Protein AF-A0A0L1KJ88-F1 (afdb_monomer_lite)

pLDDT: mean 81.67, std 16.45, range [23.56, 95.94]

Radius of gyration: 25.61 Å; chains: 1; bounding box: 70×38×69 Å

Sequence (157 aa):
MVQLTTILLGKKPVIRSKSKGKVSKQLKSLLNKPTFHPLARKWEELSEYPPRRLTYCGVHTGPNGEVKYDPHRESQTYFVPDQDYYKIPVPAVMKDAYWNRELLARKTQINPWDLDMQKRAWDKDLRDETDFQYLAFRKKFQFSVRELLDQATKERR

Secondary structure (DSSP, 8-state):
-------TT-SS--------SHHHHHHHHHHTSPP---SSPPPPP-SSS-GGGGGGTT-PBPTTSPBPP-HHHHHTEEEEEETTTEEEEEEGGGGGGGHHHHHHHHS-SS-TTSHHHHHHHHSHHHHHHEE-GGG--EEPP---HHHHHHHHHHHT-

Foldseek 3Di:
DDPQPCPPDDPDRPRDDPDPDPVNVVVVVVVPPDDPPPLADADDDPPVCHLQVQLLPPFDADPVRHTDDDPVQVVQWDWQADPVPRTGTHHNVCCVVRVVSVLSVQARRHDCPPPVVVCLVPDPVSVVQFDCPSNNGHGDDDDDPVVVVVVCVVVVD

Structure (mmCIF, N/CA/C/O backbone):
data_AF-A0A0L1KJ88-F1
#
_entry.id   AF-A0A0L1KJ88-F1
#
loop_
_atom_site.group_PDB
_atom_site.id
_atom_site.type_symbol
_atom_site.label_atom_id
_atom_site.label_alt_id
_atom_site.label_comp_id
_atom_site.label_asym_id
_atom_site.label_entity_id
_atom_site.label_seq_id
_atom_site.pdbx_PDB_ins_code
_atom_site.Cartn_x
_atom_site.Cartn_y
_atom_site.Cartn_z
_atom_site.occupancy
_atom_site.B_iso_or_equiv
_atom_site.auth_seq_id
_atom_site.auth_comp_id
_atom_site.auth_asym_id
_atom_site.auth_atom_id
_atom_site.pdbx_PDB_model_num
ATOM 1 N N . MET A 1 1 ? -34.738 25.646 -9.118 1.00 25.89 1 MET A N 1
ATOM 2 C CA . MET A 1 1 ? -33.683 24.758 -8.571 1.00 25.89 1 MET A CA 1
ATOM 3 C C . MET A 1 1 ? -33.981 23.306 -8.930 1.00 25.89 1 MET A C 1
ATOM 5 O O . MET A 1 1 ? -34.885 22.705 -8.355 1.00 25.89 1 MET A O 1
ATOM 9 N N . VAL A 1 2 ? -33.273 22.763 -9.923 1.00 23.56 2 VAL A N 1
ATOM 10 C CA . VAL A 1 2 ? -33.353 21.353 -10.331 1.00 23.56 2 VAL A CA 1
ATOM 11 C C . VAL A 1 2 ? -32.199 20.627 -9.644 1.00 23.56 2 VAL A C 1
ATOM 13 O O . VAL A 1 2 ? -31.046 20.857 -9.984 1.00 23.56 2 VAL A O 1
ATOM 16 N N . GLN A 1 3 ? -32.488 19.788 -8.646 1.00 31.14 3 GLN A N 1
ATOM 17 C CA . GLN A 1 3 ? -31.496 18.847 -8.121 1.00 31.14 3 GLN A CA 1
ATOM 18 C C . GLN A 1 3 ? -31.306 17.742 -9.166 1.00 31.14 3 GLN A C 1
ATOM 20 O O . GLN A 1 3 ? -32.046 16.756 -9.186 1.00 31.14 3 GLN A O 1
ATOM 25 N N . LEU A 1 4 ? -30.341 17.945 -10.064 1.00 34.69 4 LEU A N 1
ATOM 26 C CA . LEU A 1 4 ? -29.792 16.904 -10.928 1.00 34.69 4 LEU A CA 1
ATOM 27 C C . LEU A 1 4 ? -29.092 15.885 -10.025 1.00 34.69 4 LEU A C 1
ATOM 29 O O . LEU A 1 4 ? -27.934 16.036 -9.656 1.00 34.69 4 LEU A O 1
ATOM 33 N N . THR A 1 5 ? -29.839 14.869 -9.606 1.00 41.94 5 THR A N 1
ATOM 34 C CA . THR A 1 5 ? -29.254 13.659 -9.033 1.00 41.94 5 THR A CA 1
ATOM 35 C C . THR A 1 5 ? -28.816 12.814 -10.215 1.00 41.94 5 THR A C 1
ATOM 37 O O . THR A 1 5 ? -29.637 12.216 -10.907 1.00 41.94 5 THR A O 1
ATOM 40 N N . THR A 1 6 ? -27.522 12.871 -10.511 1.00 40.25 6 THR A N 1
ATOM 41 C CA . THR A 1 6 ? -26.875 12.162 -11.612 1.00 40.25 6 THR A CA 1
ATOM 42 C C . THR A 1 6 ? -26.986 10.655 -11.371 1.00 40.25 6 THR A C 1
ATOM 44 O O . THR A 1 6 ? -26.138 10.049 -10.726 1.00 40.25 6 THR A O 1
ATOM 47 N N . ILE A 1 7 ? -28.063 10.030 -11.855 1.00 46.50 7 ILE A N 1
ATOM 48 C CA . ILE A 1 7 ? -28.127 8.572 -11.994 1.00 46.50 7 ILE A CA 1
ATOM 49 C C . ILE A 1 7 ? -27.287 8.237 -13.229 1.00 46.50 7 ILE A C 1
ATOM 51 O O . ILE A 1 7 ? -27.704 8.430 -14.368 1.00 46.50 7 ILE A O 1
ATOM 55 N N . LEU A 1 8 ? -26.062 7.802 -12.962 1.00 42.16 8 LEU A N 1
ATOM 56 C CA . LEU A 1 8 ? -24.908 7.721 -13.859 1.00 42.16 8 LEU A CA 1
ATOM 57 C C . LEU A 1 8 ? -24.976 6.616 -14.940 1.00 42.16 8 LEU A C 1
ATOM 59 O O . LEU A 1 8 ? -23.936 6.129 -15.364 1.00 42.16 8 LEU A O 1
ATOM 63 N N . LEU A 1 9 ? -26.160 6.174 -15.388 1.00 46.53 9 LEU A N 1
ATOM 64 C CA . LEU A 1 9 ? -26.268 4.968 -16.237 1.00 46.53 9 LEU A CA 1
ATOM 65 C C . LEU A 1 9 ? -27.260 5.030 -17.417 1.00 46.53 9 LEU A C 1
ATOM 67 O O . LEU A 1 9 ? -27.526 4.005 -18.038 1.00 46.53 9 LEU A O 1
ATOM 71 N N . GLY A 1 10 ? -27.786 6.199 -17.798 1.00 40.34 10 GLY A N 1
ATOM 72 C CA . GLY A 1 10 ? -28.701 6.311 -18.945 1.00 40.34 10 GLY A CA 1
ATOM 73 C C . GLY A 1 10 ? -28.240 7.313 -20.002 1.00 40.34 10 GLY A C 1
ATOM 74 O O . GLY A 1 10 ? -28.018 8.474 -19.682 1.00 40.34 10 GLY A O 1
ATOM 75 N N . LYS A 1 11 ? -28.220 6.916 -21.286 1.00 44.69 11 LYS A N 1
ATOM 76 C CA . LYS A 1 11 ? -28.031 7.815 -22.453 1.00 44.69 11 LYS A CA 1
ATOM 77 C C . LYS A 1 11 ? -29.143 8.879 -22.617 1.00 44.69 11 LYS A C 1
ATOM 79 O O . LYS A 1 11 ? -29.147 9.617 -23.596 1.00 44.69 11 LYS A O 1
ATOM 84 N N . LYS A 1 12 ? -30.100 8.961 -21.685 1.00 40.88 12 LYS A N 1
ATOM 85 C CA . LYS A 1 12 ? -31.133 10.003 -21.604 1.00 40.88 12 LYS A CA 1
ATOM 86 C C . LYS A 1 12 ? -31.288 10.447 -20.144 1.00 40.88 12 LYS A C 1
ATOM 88 O O . LYS A 1 12 ? -31.347 9.577 -19.272 1.00 40.88 12 LYS A O 1
ATOM 93 N N . PRO A 1 13 ? -31.391 11.757 -19.859 1.00 55.59 13 PRO A N 1
ATOM 94 C CA . PRO A 1 13 ? -31.620 12.238 -18.504 1.00 55.59 13 PRO A CA 1
ATOM 95 C C . PRO A 1 13 ? -32.989 11.752 -18.015 1.00 55.59 13 PRO A C 1
ATOM 97 O O . PRO A 1 13 ? -34.028 12.107 -18.570 1.00 55.59 13 PRO A O 1
ATOM 100 N N . VAL A 1 14 ? -33.001 10.919 -16.974 1.00 60.09 14 VAL A N 1
ATOM 101 C CA . VAL A 1 14 ? -34.243 10.483 -16.327 1.00 60.09 14 VAL A CA 1
ATOM 102 C C . VAL A 1 14 ? -34.755 11.642 -15.473 1.00 60.09 14 VAL A C 1
ATOM 104 O O . VAL A 1 14 ? -34.266 11.896 -14.373 1.00 60.09 14 VAL A O 1
ATOM 107 N N . ILE A 1 15 ? -35.733 12.384 -15.996 1.00 56.75 15 ILE A N 1
ATOM 108 C CA . ILE A 1 15 ? -36.363 13.500 -15.285 1.00 56.75 15 ILE A CA 1
ATOM 109 C C . ILE A 1 15 ? -37.242 12.925 -14.172 1.00 56.75 15 ILE A C 1
ATOM 111 O O . ILE A 1 15 ? -38.285 12.316 -14.414 1.00 56.75 15 ILE A O 1
ATOM 115 N N . ARG A 1 16 ? -36.834 13.130 -12.919 1.00 55.69 16 ARG A N 1
ATOM 116 C CA . ARG A 1 16 ? -37.629 12.742 -11.752 1.00 55.69 16 ARG A CA 1
ATOM 117 C C . ARG A 1 16 ? -38.859 13.648 -11.649 1.00 55.69 16 ARG A C 1
ATOM 119 O O . ARG A 1 16 ? -38.748 14.799 -11.227 1.00 55.69 16 ARG A O 1
ATOM 126 N N . SER A 1 17 ? -40.043 13.140 -11.997 1.00 61.31 17 SER A N 1
ATOM 127 C CA . SER A 1 17 ? -41.285 13.886 -11.763 1.00 61.31 17 SER A CA 1
ATOM 128 C C . SER A 1 17 ? -41.538 14.003 -10.252 1.00 61.31 17 SER A C 1
ATOM 130 O O . SER A 1 17 ? -41.447 13.023 -9.508 1.00 61.31 17 SER A O 1
ATOM 132 N N . LYS A 1 18 ? -41.860 15.207 -9.760 1.00 60.31 18 LYS A N 1
ATOM 133 C CA . LYS A 1 18 ? -42.215 15.462 -8.344 1.00 60.31 18 LYS A CA 1
ATOM 134 C C . LYS A 1 18 ? -43.626 14.956 -7.984 1.00 60.31 18 LYS A C 1
ATOM 136 O O . LYS A 1 18 ? -44.248 15.453 -7.050 1.00 60.31 18 LYS A O 1
ATOM 141 N N . SER A 1 19 ? -44.158 13.997 -8.737 1.00 65.44 19 SER A N 1
ATOM 142 C CA . SER A 1 19 ? -45.505 13.470 -8.531 1.00 65.44 19 SER A CA 1
ATOM 143 C C . SER A 1 19 ? -45.605 12.739 -7.185 1.00 65.44 19 SER A C 1
ATOM 145 O O . SER A 1 19 ? -44.693 12.015 -6.777 1.00 65.44 19 SER A O 1
ATOM 147 N N . LYS A 1 20 ? -46.731 12.898 -6.477 1.00 65.19 20 LYS A N 1
ATOM 148 C CA . LYS A 1 20 ? -47.030 12.208 -5.201 1.00 65.19 20 LYS A CA 1
ATOM 149 C C . LYS A 1 20 ? -47.463 10.737 -5.404 1.00 65.19 20 LYS A C 1
ATOM 151 O O . LYS A 1 20 ? -48.178 10.181 -4.578 1.00 65.19 20 LYS A O 1
ATOM 156 N N . GLY A 1 21 ? -47.070 10.114 -6.517 1.00 75.81 21 GLY A N 1
ATOM 157 C CA . GLY A 1 21 ? -47.477 8.757 -6.886 1.00 75.81 21 GLY A CA 1
ATOM 158 C C . GLY A 1 21 ? -46.734 7.655 -6.123 1.00 75.81 21 GLY A C 1
ATOM 159 O O . GLY A 1 21 ? -45.640 7.856 -5.596 1.00 75.81 21 GLY A O 1
ATOM 160 N N . LYS A 1 22 ? -47.299 6.441 -6.109 1.00 78.12 22 LYS A N 1
ATOM 161 C CA . LYS A 1 22 ? -46.700 5.266 -5.441 1.00 78.12 22 LYS A CA 1
ATOM 162 C C . LYS A 1 22 ? -45.289 4.935 -5.965 1.00 78.12 22 LYS A C 1
ATOM 164 O O . LYS A 1 22 ? -44.419 4.579 -5.173 1.00 78.12 22 LYS A O 1
ATOM 169 N N . VAL A 1 23 ? -45.037 5.160 -7.258 1.00 75.12 23 VAL A N 1
ATOM 170 C CA . VAL A 1 23 ? -43.725 4.971 -7.908 1.00 75.12 23 VAL A CA 1
ATOM 171 C C . VAL A 1 23 ? -42.655 5.890 -7.314 1.00 75.12 23 VAL A C 1
ATOM 173 O O . VAL A 1 23 ? -41.552 5.442 -7.013 1.00 75.12 23 VAL A O 1
ATOM 176 N N . SER A 1 24 ? -42.966 7.167 -7.064 1.00 73.31 24 SER A N 1
ATOM 177 C CA . SER A 1 24 ? -41.987 8.099 -6.489 1.00 73.31 24 SER A CA 1
ATOM 178 C C . SER A 1 24 ? -41.671 7.769 -5.025 1.00 73.31 24 SER A C 1
ATOM 180 O O . SER A 1 24 ? -40.540 7.982 -4.581 1.00 73.31 24 SER A O 1
ATOM 182 N N . LYS A 1 25 ? -42.634 7.196 -4.285 1.00 78.88 25 LYS A N 1
ATOM 183 C CA . LYS A 1 25 ? -42.438 6.682 -2.919 1.00 78.88 25 LYS A CA 1
ATOM 184 C C . LYS A 1 25 ? -41.527 5.448 -2.903 1.00 78.88 25 LYS A C 1
ATOM 186 O O . LYS A 1 25 ? -40.607 5.397 -2.091 1.00 78.88 25 LYS A O 1
ATOM 191 N N . GLN A 1 26 ? -41.733 4.504 -3.822 1.00 80.88 26 GLN A N 1
ATOM 192 C CA . GLN A 1 26 ? -40.874 3.322 -3.965 1.00 80.88 26 GLN A CA 1
ATOM 193 C C . GLN A 1 26 ? -39.455 3.696 -4.417 1.00 80.88 26 GLN A C 1
ATOM 195 O O . GLN A 1 26 ? -38.486 3.263 -3.799 1.00 80.88 26 GLN A O 1
ATOM 200 N N . LEU A 1 27 ? -39.316 4.578 -5.414 1.00 75.88 27 LEU A N 1
ATOM 201 C CA . LEU A 1 27 ? -38.012 5.055 -5.889 1.00 75.88 27 LEU A CA 1
ATOM 202 C C . LEU A 1 27 ? -37.220 5.787 -4.803 1.00 75.88 27 LEU A C 1
ATOM 204 O O . LEU A 1 27 ? -36.010 5.618 -4.730 1.00 75.88 27 LEU A O 1
ATOM 208 N N . LYS A 1 28 ? -37.875 6.562 -3.925 1.00 76.19 28 LYS A N 1
ATOM 209 C CA . LYS A 1 28 ? -37.203 7.176 -2.763 1.00 76.19 28 LYS A CA 1
ATOM 210 C C . LYS A 1 28 ? -36.552 6.126 -1.862 1.00 76.19 28 LYS A C 1
ATOM 212 O O . LYS A 1 28 ? -35.413 6.307 -1.462 1.00 76.19 28 LYS A O 1
ATOM 217 N N . SER A 1 29 ? -37.261 5.040 -1.560 1.00 78.25 29 SER A N 1
ATOM 218 C CA . SER A 1 29 ? -36.721 3.962 -0.725 1.00 78.25 29 SER A CA 1
ATOM 219 C C . SER A 1 29 ? -35.613 3.181 -1.437 1.00 78.25 29 SER A C 1
ATOM 221 O O . SER A 1 29 ? -34.602 2.875 -0.816 1.00 78.25 29 SER A O 1
ATOM 223 N N . LEU A 1 30 ? -35.768 2.905 -2.735 1.00 81.06 30 LEU A N 1
ATOM 224 C CA . LEU A 1 30 ? -34.774 2.168 -3.520 1.00 81.06 30 LEU A CA 1
ATOM 225 C C . LEU A 1 30 ? -33.482 2.961 -3.739 1.00 81.06 30 LEU A C 1
ATOM 227 O O . LEU A 1 30 ? -32.407 2.390 -3.611 1.00 81.06 30 LEU A O 1
ATOM 231 N N . LEU A 1 31 ? -33.578 4.261 -4.027 1.00 75.75 31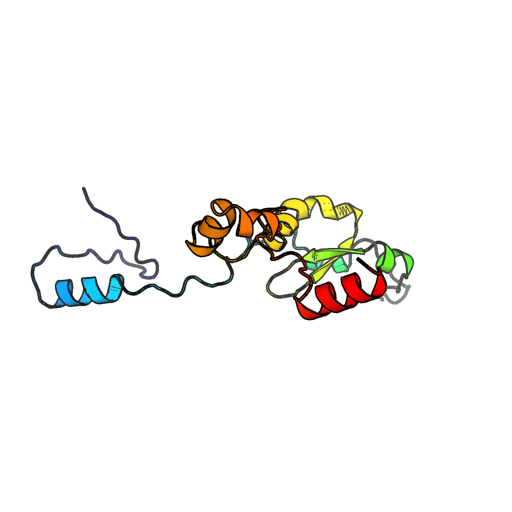 LEU A N 1
ATOM 232 C CA . LEU A 1 31 ? -32.415 5.131 -4.239 1.00 75.75 31 LEU A CA 1
ATOM 233 C C . LEU A 1 31 ? -31.691 5.492 -2.937 1.00 75.75 31 LEU A C 1
ATOM 235 O O . LEU A 1 31 ? -30.526 5.863 -2.982 1.00 75.75 31 LEU A O 1
ATOM 239 N N . ASN A 1 32 ? -32.365 5.378 -1.789 1.00 77.69 32 ASN A N 1
ATOM 240 C CA . ASN A 1 32 ? -31.735 5.536 -0.478 1.00 77.69 32 ASN A CA 1
ATOM 241 C C . ASN A 1 32 ? -30.988 4.276 -0.022 1.00 77.69 32 ASN A C 1
ATOM 243 O O . ASN A 1 32 ? -30.332 4.312 1.019 1.00 77.69 32 ASN A O 1
ATOM 247 N N . LYS A 1 33 ? -31.093 3.153 -0.747 1.00 77.94 33 LYS A N 1
ATOM 248 C CA . LYS A 1 33 ? -30.275 1.981 -0.437 1.00 77.94 33 LYS A CA 1
ATOM 249 C C . LYS A 1 33 ? -28.811 2.339 -0.699 1.00 77.94 33 LYS A C 1
ATOM 251 O O . LYS A 1 33 ? -28.523 2.871 -1.773 1.00 77.94 33 LYS A O 1
ATOM 256 N N . PRO A 1 34 ? -27.894 2.054 0.240 1.00 69.62 34 PRO A N 1
ATOM 257 C CA . PRO A 1 34 ? -26.480 2.279 0.001 1.00 69.62 34 PRO A CA 1
ATOM 258 C C . PRO A 1 34 ? -26.072 1.443 -1.210 1.00 69.62 34 PRO A C 1
ATOM 260 O O . PRO A 1 34 ? -26.204 0.218 -1.217 1.00 69.62 34 PRO A O 1
ATOM 263 N N . THR A 1 35 ? -25.632 2.109 -2.270 1.00 68.12 35 THR A N 1
ATOM 264 C CA . THR A 1 35 ? -24.993 1.424 -3.388 1.00 68.12 35 THR A CA 1
ATOM 265 C C . THR A 1 35 ? -23.672 0.862 -2.901 1.00 68.12 35 THR A C 1
ATOM 267 O O . THR A 1 35 ? -23.011 1.490 -2.072 1.00 68.12 35 THR A O 1
ATOM 270 N N . PHE A 1 36 ? -23.269 -0.288 -3.437 1.00 63.75 36 PHE A N 1
ATOM 271 C CA . PHE A 1 36 ? -21.924 -0.793 -3.214 1.00 63.75 36 PHE A CA 1
ATOM 272 C C . PHE A 1 36 ? -20.940 0.274 -3.693 1.00 63.75 36 PHE A C 1
ATOM 274 O O . PHE A 1 36 ? -20.774 0.489 -4.895 1.00 63.75 36 PHE A O 1
ATOM 281 N N . HIS A 1 37 ? -20.333 0.993 -2.752 1.00 64.06 37 HIS A N 1
ATOM 282 C CA . HIS A 1 37 ? -19.138 1.742 -3.068 1.00 64.06 37 HIS A CA 1
ATOM 283 C C . HIS A 1 37 ? -18.108 0.666 -3.393 1.00 64.06 37 HIS A C 1
ATOM 285 O O . HIS A 1 37 ? -17.919 -0.220 -2.554 1.00 64.06 37 HIS A O 1
ATOM 291 N N . PRO A 1 38 ? -17.487 0.663 -4.584 1.00 57.00 38 PRO A N 1
ATOM 292 C CA . PRO A 1 38 ? -16.411 -0.275 -4.827 1.00 57.00 38 PRO A CA 1
ATOM 293 C C . PRO A 1 38 ? -15.407 -0.073 -3.693 1.00 57.00 38 PRO A C 1
ATOM 295 O O . PRO A 1 38 ? -14.896 1.031 -3.494 1.00 57.00 38 PRO A O 1
ATOM 298 N N . LEU A 1 39 ? -15.227 -1.115 -2.879 1.00 50.38 39 LEU A N 1
ATOM 299 C CA . LEU A 1 39 ? -14.345 -1.099 -1.708 1.00 50.38 39 LEU A CA 1
ATOM 300 C C . LEU A 1 39 ? -12.886 -0.810 -2.105 1.00 50.38 39 LEU A C 1
ATOM 302 O O . LEU A 1 39 ? -12.062 -0.496 -1.255 1.00 50.38 39 LEU A O 1
ATOM 306 N N . ALA A 1 40 ? -12.587 -0.861 -3.404 1.00 57.06 40 ALA A N 1
ATOM 307 C CA . ALA A 1 40 ? -11.410 -0.285 -4.019 1.00 57.06 40 ALA A CA 1
ATOM 308 C C . ALA A 1 40 ? -11.830 0.923 -4.866 1.00 57.06 40 ALA A C 1
ATOM 310 O O . ALA A 1 40 ? -12.471 0.775 -5.911 1.00 57.06 40 ALA A O 1
ATOM 311 N N . ARG A 1 41 ? -11.461 2.139 -4.446 1.00 68.75 41 ARG A N 1
ATOM 312 C CA . ARG A 1 41 ? -11.425 3.272 -5.380 1.00 68.75 41 ARG A CA 1
ATOM 313 C C . ARG A 1 41 ? -10.543 2.860 -6.554 1.00 68.75 41 ARG A C 1
ATOM 315 O O . ARG A 1 41 ? -9.390 2.497 -6.335 1.00 68.75 41 ARG A O 1
ATOM 322 N N . LYS A 1 42 ? -11.072 2.906 -7.777 1.00 81.88 42 LYS A N 1
ATOM 323 C CA . LYS A 1 42 ? -10.235 2.704 -8.961 1.00 81.88 42 LYS A CA 1
ATOM 324 C C . LYS A 1 42 ? -9.166 3.784 -8.976 1.00 81.88 42 LYS A C 1
ATOM 326 O O . LYS A 1 42 ? -9.489 4.966 -8.843 1.00 81.88 42 LYS A O 1
ATOM 331 N N . TRP A 1 43 ? -7.910 3.373 -9.065 1.00 87.31 43 TRP A N 1
ATOM 332 C CA . TRP A 1 43 ? -6.819 4.323 -9.234 1.00 87.31 43 TRP A CA 1
ATOM 333 C C . TRP A 1 43 ? -6.867 4.905 -10.645 1.00 87.31 43 TRP A C 1
ATOM 335 O O . TRP A 1 43 ? -7.335 4.250 -11.576 1.00 87.31 43 TRP A O 1
ATOM 345 N N . GLU A 1 44 ? -6.401 6.143 -10.797 1.00 86.62 44 GLU A N 1
ATOM 346 C CA . GLU A 1 44 ? -6.311 6.785 -12.109 1.00 86.62 44 GLU A CA 1
ATOM 347 C C . GLU A 1 44 ? -5.417 5.962 -13.042 1.00 86.62 44 GLU A C 1
ATOM 349 O O . GLU A 1 44 ? -4.352 5.467 -12.644 1.00 86.62 44 GLU A O 1
ATOM 354 N N . GLU A 1 45 ? -5.865 5.794 -14.284 1.00 87.38 45 GLU A N 1
ATOM 355 C CA . GLU A 1 45 ? -5.090 5.112 -15.312 1.00 87.38 45 GLU A CA 1
ATOM 356 C C . GLU A 1 45 ? -3.884 5.964 -15.715 1.00 87.38 45 GLU A C 1
ATOM 358 O O . GLU A 1 45 ? -3.988 7.170 -15.923 1.00 87.38 45 GLU A O 1
ATOM 363 N N . LEU A 1 46 ? -2.727 5.318 -15.849 1.00 89.12 46 LEU A N 1
ATOM 364 C CA . LEU A 1 46 ? -1.484 5.963 -16.267 1.00 89.12 46 LEU A CA 1
ATOM 365 C C . LEU A 1 46 ? -1.308 5.770 -17.775 1.00 89.12 46 LEU A C 1
ATOM 367 O O . LEU A 1 46 ? -0.556 4.904 -18.222 1.00 89.12 46 LEU A O 1
ATOM 371 N N . SER A 1 47 ? -2.071 6.533 -18.558 1.00 88.19 47 SER A N 1
ATOM 372 C CA . SER A 1 47 ? -2.119 6.411 -20.021 1.00 88.19 47 SER A CA 1
ATOM 373 C C . SER A 1 47 ? -0.843 6.906 -20.709 1.00 88.19 47 SER A C 1
ATOM 375 O O . SER A 1 47 ? -0.380 6.273 -21.657 1.00 88.19 47 SER A O 1
ATOM 377 N N . GLU A 1 48 ? -0.259 8.003 -20.221 1.00 89.75 48 GLU A N 1
ATOM 378 C CA . GLU A 1 48 ? 0.967 8.600 -20.770 1.00 89.75 48 GLU A CA 1
ATOM 379 C C . GLU A 1 48 ? 2.202 7.734 -20.492 1.00 89.75 48 GLU A C 1
ATOM 381 O O . GLU A 1 48 ? 3.002 7.469 -21.390 1.00 89.75 48 GLU A O 1
ATOM 386 N N . TYR A 1 49 ? 2.313 7.228 -19.262 1.00 89.38 49 TYR A N 1
ATOM 387 C CA . TYR A 1 49 ? 3.424 6.393 -18.804 1.00 89.38 49 TYR A CA 1
ATOM 388 C C . TYR A 1 49 ? 2.898 5.047 -18.292 1.00 89.38 49 TYR A C 1
ATOM 390 O O . TYR A 1 49 ? 2.766 4.843 -17.084 1.00 89.38 49 TYR A O 1
ATOM 398 N N . PRO A 1 50 ? 2.561 4.108 -19.191 1.00 92.00 50 PRO A N 1
ATOM 399 C CA . PRO A 1 50 ? 2.067 2.801 -18.789 1.00 92.00 50 PRO A CA 1
ATOM 400 C C . PRO A 1 50 ? 3.222 1.948 -18.230 1.00 92.00 50 PRO A C 1
ATOM 402 O O . PRO A 1 50 ? 4.111 1.548 -18.993 1.00 92.00 50 PRO A O 1
ATOM 405 N N . PRO A 1 51 ? 3.201 1.567 -16.937 1.00 93.06 51 PRO A N 1
ATOM 406 C CA . PRO A 1 51 ? 4.338 0.909 -16.281 1.00 93.06 51 PRO A CA 1
ATOM 407 C C . PRO A 1 51 ? 4.696 -0.430 -16.934 1.00 93.06 51 PRO A C 1
ATOM 409 O O . PRO A 1 51 ? 5.865 -0.792 -17.043 1.00 93.06 51 PRO A O 1
ATOM 412 N N . ARG A 1 52 ? 3.697 -1.142 -17.473 1.00 91.38 52 ARG A N 1
ATOM 413 C CA . ARG A 1 52 ? 3.891 -2.431 -18.157 1.00 91.38 52 ARG A CA 1
ATOM 414 C C . ARG A 1 52 ? 4.788 -2.330 -19.388 1.00 91.38 52 ARG A C 1
ATOM 416 O O . ARG A 1 52 ? 5.493 -3.288 -19.689 1.00 91.38 52 ARG A O 1
ATOM 423 N N . ARG A 1 53 ? 4.788 -1.190 -20.089 1.00 90.69 53 ARG A N 1
ATOM 424 C CA . ARG A 1 53 ? 5.640 -0.999 -21.275 1.00 90.69 53 ARG A CA 1
ATOM 425 C C . ARG A 1 53 ? 7.114 -0.822 -20.910 1.00 90.69 53 ARG A C 1
ATOM 427 O O . ARG A 1 53 ? 7.974 -1.095 -21.738 1.00 90.69 53 ARG A O 1
ATOM 434 N N . LEU A 1 54 ? 7.413 -0.422 -19.673 1.00 89.38 54 LEU A N 1
ATOM 435 C CA . LEU A 1 54 ? 8.779 -0.179 -19.206 1.00 89.38 54 LEU A CA 1
ATOM 436 C C . LEU A 1 54 ? 9.505 -1.446 -18.740 1.00 89.38 54 LEU A C 1
ATOM 438 O O . LEU A 1 54 ? 10.711 -1.409 -18.504 1.00 89.38 54 LEU A O 1
ATOM 442 N N . THR A 1 55 ? 8.808 -2.579 -18.667 1.00 85.62 55 THR A N 1
ATOM 443 C CA . THR A 1 55 ? 9.389 -3.887 -18.314 1.00 85.62 55 THR A CA 1
ATOM 444 C C . THR A 1 55 ? 10.511 -4.317 -19.265 1.00 85.62 55 THR A C 1
ATOM 446 O O . THR A 1 55 ? 11.445 -5.002 -18.848 1.00 85.62 55 THR A O 1
ATOM 449 N N . TYR A 1 56 ? 10.477 -3.849 -20.514 1.00 85.50 56 TYR A N 1
ATOM 450 C CA . TYR A 1 56 ? 11.503 -4.088 -21.535 1.00 85.50 56 TYR A CA 1
ATOM 451 C C . TYR A 1 56 ? 12.464 -2.901 -21.721 1.00 85.50 56 TYR A C 1
ATOM 453 O O . TYR A 1 56 ? 13.273 -2.895 -22.643 1.00 85.50 56 TYR A O 1
ATOM 461 N N . CYS A 1 57 ? 12.392 -1.874 -20.869 1.00 86.75 57 CYS A N 1
ATOM 462 C CA . CYS A 1 57 ? 13.287 -0.723 -20.946 1.00 86.75 57 CYS A CA 1
ATOM 463 C C . CYS A 1 57 ? 14.620 -1.011 -20.236 1.00 86.75 57 CYS A C 1
ATOM 465 O O . CYS A 1 57 ? 14.634 -1.585 -19.141 1.00 86.75 57 CYS A O 1
ATOM 467 N N . GLY A 1 58 ? 15.734 -0.596 -20.847 1.00 81.50 58 GLY A N 1
ATOM 468 C CA . GLY A 1 58 ? 17.073 -0.747 -20.272 1.00 81.50 58 GLY A CA 1
ATOM 469 C C . GLY A 1 58 ? 17.542 -2.200 -20.180 1.00 81.50 58 GLY A C 1
ATOM 470 O O . GLY A 1 58 ? 18.213 -2.545 -19.213 1.00 81.50 58 GLY A O 1
ATOM 471 N N . VAL A 1 59 ? 17.149 -3.059 -21.131 1.00 87.44 59 VAL A N 1
ATOM 472 C CA . VAL A 1 59 ? 17.647 -4.442 -21.206 1.00 87.44 59 VAL A CA 1
ATOM 473 C C . VAL A 1 59 ? 18.614 -4.608 -22.356 1.00 87.44 59 VAL A C 1
ATOM 475 O O . VAL A 1 59 ? 18.422 -4.045 -23.432 1.00 87.44 59 VAL A O 1
ATOM 478 N N . HIS A 1 60 ? 19.623 -5.440 -22.135 1.00 86.62 60 HIS A N 1
ATOM 479 C CA . HIS A 1 60 ? 20.492 -5.905 -23.199 1.00 86.62 60 HIS A CA 1
ATOM 480 C C . HIS A 1 60 ? 19.815 -7.040 -23.963 1.00 86.62 60 HIS A C 1
ATOM 482 O O . HIS A 1 60 ? 19.277 -7.971 -23.365 1.00 86.62 60 HIS A O 1
ATOM 488 N N . THR A 1 61 ? 19.862 -6.978 -25.288 1.00 91.62 61 THR A N 1
ATOM 489 C CA . THR A 1 61 ? 19.397 -8.053 -26.167 1.00 91.62 61 THR A CA 1
ATOM 490 C C . THR A 1 61 ? 20.587 -8.838 -26.695 1.00 91.62 61 THR A C 1
ATOM 492 O O . THR A 1 61 ? 21.607 -8.259 -27.075 1.00 91.62 61 THR A O 1
ATOM 495 N N . GLY A 1 62 ? 20.471 -10.162 -26.705 1.00 88.56 62 GLY A N 1
ATOM 496 C CA . GLY A 1 62 ? 21.446 -11.031 -27.350 1.00 88.56 62 GLY A CA 1
ATOM 497 C C . GLY A 1 62 ? 21.370 -10.951 -28.882 1.00 88.56 62 GLY A C 1
ATOM 498 O O . GLY A 1 62 ? 20.440 -10.355 -29.429 1.00 88.56 62 GLY A O 1
ATOM 499 N N . PRO A 1 63 ? 22.306 -11.603 -29.594 1.00 88.88 63 PRO A N 1
ATOM 500 C CA . PRO A 1 63 ? 22.314 -11.649 -31.060 1.00 88.88 63 PRO A CA 1
ATOM 501 C C . PRO A 1 63 ? 21.033 -12.235 -31.678 1.00 88.88 63 PRO A C 1
ATOM 503 O O . PRO A 1 63 ? 20.655 -11.854 -32.779 1.00 88.88 63 PRO A O 1
ATOM 506 N N . ASN A 1 64 ? 20.333 -13.111 -30.948 1.00 90.56 64 ASN A N 1
ATOM 507 C CA . ASN A 1 64 ? 19.077 -13.739 -31.378 1.00 90.56 64 ASN A CA 1
ATOM 508 C C . ASN A 1 64 ? 17.838 -12.849 -31.139 1.00 90.56 64 ASN A C 1
ATOM 510 O O . ASN A 1 64 ? 16.713 -13.299 -31.330 1.00 90.56 64 ASN A O 1
ATOM 514 N N . GLY A 1 65 ? 18.021 -11.614 -30.656 1.00 83.25 65 GLY A N 1
ATOM 515 C CA . GLY A 1 65 ? 16.927 -10.712 -30.277 1.00 83.25 65 GLY A CA 1
ATOM 516 C C . GLY A 1 65 ? 16.283 -11.029 -28.922 1.00 83.25 65 GLY A C 1
ATOM 517 O O . GLY A 1 65 ? 15.383 -10.314 -28.487 1.00 83.25 65 GLY A O 1
ATOM 518 N N . GLU A 1 66 ? 16.750 -12.066 -28.226 1.00 89.38 66 GLU A N 1
ATOM 519 C CA . GLU A 1 66 ? 16.256 -12.431 -26.901 1.00 89.38 66 GLU A CA 1
ATOM 520 C C . GLU A 1 66 ? 16.767 -11.473 -25.824 1.00 89.38 66 GLU A C 1
ATOM 522 O O . GLU A 1 66 ? 17.921 -11.033 -25.829 1.00 89.3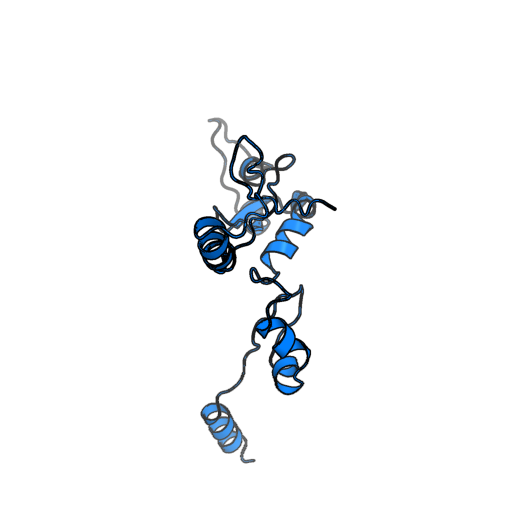8 66 GLU A O 1
ATOM 527 N N . VAL A 1 67 ? 15.893 -11.167 -24.871 1.00 87.81 67 VAL A N 1
ATOM 528 C CA . VAL A 1 67 ? 16.206 -10.335 -23.711 1.00 87.81 67 VAL A CA 1
ATOM 529 C C . VAL A 1 67 ? 17.180 -11.095 -22.810 1.00 87.81 67 VAL A C 1
ATOM 531 O O . VAL A 1 67 ? 16.847 -12.151 -22.275 1.00 87.81 67 VAL A O 1
ATOM 534 N N . LYS A 1 68 ? 18.386 -10.555 -22.618 1.00 89.25 68 LYS A N 1
ATOM 535 C CA . LYS A 1 68 ? 19.391 -11.153 -21.740 1.00 89.25 68 LYS A CA 1
ATOM 536 C C . LYS A 1 68 ? 19.011 -10.899 -20.283 1.00 89.25 68 LYS A C 1
ATOM 538 O O . LYS A 1 68 ? 18.741 -9.762 -19.896 1.00 89.25 68 LYS A O 1
ATOM 543 N N . TYR A 1 69 ? 19.021 -11.956 -19.477 1.00 87.56 69 TYR A N 1
ATOM 544 C CA . TYR A 1 69 ? 18.864 -11.830 -18.033 1.00 87.56 69 TYR A CA 1
ATOM 545 C C . TYR A 1 69 ? 20.034 -11.038 -17.434 1.00 87.56 69 TYR A C 1
ATOM 547 O O . TYR A 1 69 ? 21.199 -11.309 -17.736 1.00 87.56 69 TYR A O 1
ATOM 555 N N . ASP A 1 70 ? 19.705 -10.070 -16.581 1.00 88.50 70 ASP A N 1
ATOM 556 C CA . ASP A 1 70 ? 20.663 -9.231 -15.870 1.00 88.50 70 ASP A CA 1
ATOM 557 C C . ASP A 1 70 ? 20.286 -9.172 -14.375 1.00 88.50 70 ASP A C 1
ATOM 559 O O . ASP A 1 70 ? 19.281 -8.542 -14.022 1.00 88.50 70 ASP A O 1
ATOM 563 N N . PRO A 1 71 ? 21.076 -9.803 -13.485 1.00 90.38 71 PRO A N 1
ATOM 564 C CA . PRO A 1 71 ? 20.794 -9.815 -12.052 1.00 90.38 71 PRO A CA 1
ATOM 565 C C . PRO A 1 71 ? 20.943 -8.431 -11.400 1.00 90.38 71 PRO A C 1
ATOM 567 O O . PRO A 1 71 ? 20.265 -8.137 -10.413 1.00 90.38 71 PRO A O 1
ATOM 570 N N . HIS A 1 72 ? 21.787 -7.545 -11.945 1.00 89.44 72 HIS A N 1
ATOM 571 C CA . HIS A 1 72 ? 21.934 -6.188 -11.414 1.00 89.44 72 HIS A CA 1
ATOM 572 C C . HIS A 1 72 ? 20.674 -5.374 -11.673 1.00 89.44 72 HIS A C 1
ATOM 574 O O . HIS A 1 72 ? 20.176 -4.691 -10.774 1.00 89.44 72 HIS A O 1
ATOM 580 N N . ARG A 1 73 ? 20.106 -5.517 -12.870 1.00 86.00 73 ARG A N 1
ATOM 581 C CA . ARG A 1 73 ? 18.832 -4.899 -13.225 1.00 86.00 73 ARG A CA 1
ATOM 582 C C . ARG A 1 73 ? 17.702 -5.367 -12.316 1.00 86.00 73 ARG A C 1
ATOM 584 O O . ARG A 1 73 ? 16.956 -4.527 -11.818 1.00 86.00 73 ARG A O 1
ATOM 591 N N . GLU A 1 74 ? 17.592 -6.669 -12.058 1.00 87.31 74 GLU A N 1
ATOM 592 C CA . GLU A 1 74 ? 16.562 -7.201 -11.156 1.00 87.31 74 GLU A CA 1
ATOM 593 C C . GLU A 1 74 ? 16.685 -6.599 -9.747 1.00 87.31 74 GLU A C 1
ATOM 595 O O . GLU A 1 74 ? 15.696 -6.126 -9.188 1.00 87.31 74 GLU A O 1
ATOM 600 N N . SER A 1 75 ? 17.910 -6.496 -9.223 1.00 89.12 75 SER A N 1
ATOM 601 C CA . SER A 1 75 ? 18.167 -5.908 -7.900 1.00 89.12 75 SER A CA 1
ATOM 602 C C . SER A 1 75 ? 17.829 -4.412 -7.800 1.00 89.12 75 SER A C 1
ATOM 604 O O . SER A 1 75 ? 17.445 -3.933 -6.736 1.00 89.12 75 SER A O 1
ATOM 606 N N . GLN A 1 76 ? 17.938 -3.672 -8.909 1.00 89.44 76 GLN A N 1
ATOM 607 C CA . GLN A 1 76 ? 17.647 -2.234 -8.991 1.00 89.44 76 GLN A CA 1
ATOM 608 C C . GLN A 1 76 ? 16.224 -1.933 -9.474 1.00 89.44 76 GLN A C 1
ATOM 610 O O . GLN A 1 76 ? 15.871 -0.779 -9.723 1.00 89.44 76 GLN A O 1
ATOM 615 N N . THR A 1 77 ? 15.397 -2.958 -9.653 1.00 91.75 77 THR A N 1
ATOM 616 C CA . THR A 1 77 ? 14.042 -2.781 -10.161 1.00 91.75 77 THR A CA 1
ATOM 617 C C . THR A 1 77 ? 13.150 -2.155 -9.090 1.00 91.75 77 THR A C 1
ATOM 619 O O . THR A 1 77 ? 13.067 -2.633 -7.959 1.00 91.75 77 THR A O 1
ATOM 622 N N . TYR A 1 78 ? 12.439 -1.089 -9.454 1.00 94.38 78 TYR A N 1
ATOM 623 C CA . TYR A 1 78 ? 11.385 -0.508 -8.631 1.00 94.38 78 TYR A 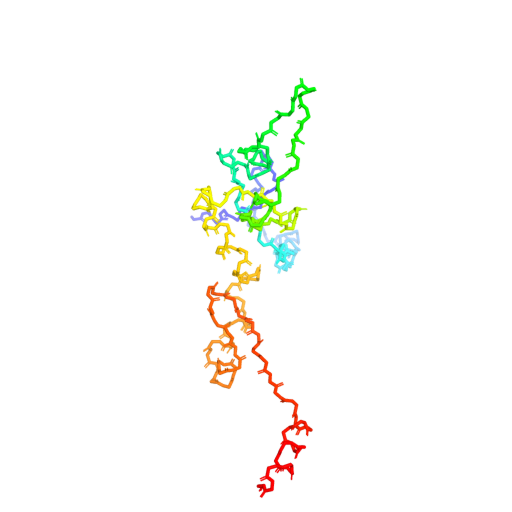CA 1
ATOM 624 C C . TYR A 1 78 ? 10.044 -1.164 -8.972 1.00 94.38 78 TYR A C 1
ATOM 626 O O . TYR A 1 78 ? 9.701 -1.343 -10.141 1.00 94.38 78 TYR A O 1
ATOM 634 N N . PHE A 1 79 ? 9.265 -1.518 -7.952 1.00 95.38 79 PHE A N 1
ATOM 635 C CA . PHE A 1 79 ? 7.971 -2.172 -8.124 1.00 95.38 79 PHE A CA 1
ATOM 636 C C . PHE A 1 79 ? 6.831 -1.166 -7.974 1.00 95.38 79 PHE A C 1
ATOM 638 O O . PHE A 1 79 ? 6.485 -0.768 -6.863 1.00 95.38 79 PHE A O 1
ATOM 645 N N . VAL A 1 80 ? 6.219 -0.791 -9.098 1.00 95.56 80 VAL A N 1
ATOM 646 C CA . VAL A 1 80 ? 5.038 0.080 -9.117 1.00 95.56 80 VAL A CA 1
ATOM 647 C C . VAL A 1 80 ? 3.809 -0.733 -8.685 1.00 95.56 80 VAL A C 1
ATOM 649 O O . VAL A 1 80 ? 3.552 -1.780 -9.285 1.00 95.56 80 VAL A O 1
ATOM 652 N N . PRO A 1 81 ? 3.027 -0.286 -7.690 1.00 95.12 81 PRO A N 1
ATOM 653 C CA . PRO A 1 81 ? 1.811 -0.979 -7.281 1.00 95.12 81 PRO A CA 1
ATOM 654 C C . PRO A 1 81 ? 0.683 -0.807 -8.307 1.00 95.12 81 PRO A C 1
ATOM 656 O O . PRO A 1 81 ? 0.485 0.270 -8.883 1.00 95.12 81 PRO A O 1
ATOM 659 N N . ASP A 1 82 ? -0.098 -1.868 -8.502 1.00 92.56 82 ASP A N 1
ATOM 660 C CA . ASP A 1 82 ? -1.222 -1.881 -9.438 1.00 92.56 82 ASP A CA 1
ATOM 661 C C . ASP A 1 82 ? -2.376 -2.761 -8.929 1.00 92.56 82 ASP A C 1
ATOM 663 O O . ASP A 1 82 ? -2.138 -3.771 -8.267 1.00 92.56 82 ASP A O 1
ATOM 667 N N . GLN A 1 83 ? -3.623 -2.371 -9.212 1.00 89.62 83 GLN A N 1
ATOM 668 C CA . GLN A 1 83 ? -4.809 -3.097 -8.737 1.00 89.62 83 GLN A CA 1
ATOM 669 C C . GLN A 1 83 ? -5.037 -4.405 -9.502 1.00 89.62 83 GLN A C 1
ATOM 671 O O . GLN A 1 83 ? -5.486 -5.377 -8.900 1.00 89.62 83 GLN A O 1
ATOM 676 N N . ASP A 1 84 ? -4.691 -4.443 -10.791 1.00 90.06 84 ASP A N 1
ATOM 677 C CA . ASP A 1 84 ? -4.930 -5.600 -11.655 1.00 90.06 84 ASP A CA 1
ATOM 678 C C . ASP A 1 84 ? -3.721 -6.546 -11.674 1.00 90.06 84 ASP A C 1
ATOM 680 O O . ASP A 1 84 ? -3.875 -7.764 -11.751 1.00 90.06 84 ASP A O 1
ATOM 684 N N . TYR A 1 85 ? -2.505 -5.992 -11.578 1.00 89.75 85 TYR A N 1
ATOM 685 C CA . TYR A 1 85 ? -1.249 -6.744 -11.719 1.00 89.75 85 TYR A CA 1
ATOM 686 C C . TYR A 1 85 ? -0.456 -6.923 -10.417 1.00 89.75 85 TYR A C 1
ATOM 688 O O . TYR A 1 85 ? 0.638 -7.485 -10.454 1.00 89.75 85 TYR A O 1
ATOM 696 N N . TYR A 1 86 ? -0.985 -6.471 -9.273 1.00 90.06 86 TYR A N 1
ATOM 697 C CA . TYR A 1 86 ? -0.341 -6.457 -7.948 1.00 90.06 86 TYR A CA 1
ATOM 698 C C . TYR A 1 86 ? 0.916 -5.569 -7.867 1.00 90.06 86 TYR A C 1
ATOM 700 O O . TYR A 1 86 ? 0.935 -4.584 -7.126 1.00 90.06 86 TYR A O 1
ATOM 708 N N . LYS A 1 87 ? 1.963 -5.876 -8.641 1.00 93.19 87 LYS A N 1
ATOM 709 C CA . LYS A 1 87 ? 3.186 -5.073 -8.764 1.00 93.19 87 LYS A CA 1
ATOM 710 C C . LYS A 1 87 ? 3.811 -5.215 -10.151 1.00 93.19 87 LYS A C 1
ATOM 712 O O . LYS A 1 87 ? 3.879 -6.314 -10.694 1.00 93.19 87 LYS A O 1
ATOM 717 N N . ILE A 1 88 ? 4.309 -4.115 -10.705 1.00 94.50 88 ILE A N 1
ATOM 718 C CA . ILE A 1 88 ? 4.907 -4.071 -12.043 1.00 94.50 88 ILE A CA 1
ATOM 719 C C . ILE A 1 88 ? 6.372 -3.631 -11.924 1.00 94.50 88 ILE A C 1
ATOM 721 O O . ILE A 1 88 ? 6.630 -2.577 -11.338 1.00 94.50 88 ILE A O 1
ATOM 725 N N . PRO A 1 89 ? 7.331 -4.408 -12.459 1.00 93.19 89 PRO A N 1
ATOM 726 C CA . PRO A 1 89 ? 8.740 -4.043 -12.424 1.00 93.19 89 PRO A CA 1
ATOM 727 C C . PRO A 1 89 ? 9.042 -2.914 -13.415 1.00 93.19 89 PRO A C 1
ATOM 729 O O . PRO A 1 89 ? 8.719 -3.008 -14.600 1.00 93.19 89 PRO A O 1
ATOM 732 N N . VAL A 1 90 ? 9.683 -1.854 -12.930 1.00 93.44 90 VAL A N 1
ATOM 733 C CA . VAL A 1 90 ? 10.090 -0.679 -13.707 1.00 93.44 90 VAL A CA 1
ATOM 734 C C . VAL A 1 90 ? 11.535 -0.312 -13.341 1.00 93.44 90 VAL A C 1
ATOM 736 O O . VAL A 1 90 ? 11.921 -0.444 -12.177 1.00 93.44 90 VAL A O 1
ATOM 739 N N . PRO A 1 91 ? 12.363 0.168 -14.287 1.00 92.31 91 PRO A N 1
ATOM 740 C CA . PRO A 1 91 ? 13.685 0.693 -13.957 1.00 92.31 91 PRO A CA 1
ATOM 741 C C . PRO A 1 91 ? 13.607 1.817 -12.912 1.00 92.31 91 PRO A C 1
ATOM 743 O O . PRO A 1 91 ? 12.809 2.744 -13.064 1.00 92.31 91 PRO A O 1
ATOM 746 N N . ALA A 1 92 ? 14.459 1.783 -11.880 1.00 91.44 92 ALA A N 1
ATOM 747 C CA . ALA A 1 92 ? 14.432 2.773 -10.794 1.00 91.44 92 ALA A CA 1
ATOM 748 C C . ALA A 1 92 ? 14.582 4.229 -11.267 1.00 91.44 92 ALA A C 1
ATOM 750 O O . ALA A 1 92 ? 14.055 5.131 -10.622 1.00 91.44 92 ALA A O 1
ATOM 751 N N . VAL A 1 93 ? 15.237 4.459 -12.408 1.00 91.69 93 VAL A N 1
ATOM 752 C CA . VAL A 1 93 ? 15.389 5.788 -13.027 1.00 91.69 93 VAL A CA 1
ATOM 753 C C . VAL A 1 93 ? 14.036 6.423 -13.382 1.00 91.69 93 VAL A C 1
ATOM 755 O O . VAL A 1 93 ? 13.916 7.640 -13.403 1.00 91.69 93 VAL A O 1
ATOM 758 N N . MET A 1 94 ? 12.998 5.616 -13.626 1.00 91.38 94 MET A N 1
ATOM 759 C CA . MET A 1 94 ? 11.661 6.093 -14.002 1.00 91.38 94 MET A CA 1
ATOM 760 C C . MET A 1 94 ? 10.651 6.057 -12.849 1.00 91.38 94 MET A C 1
ATOM 762 O O . MET A 1 94 ? 9.472 6.334 -13.067 1.00 91.38 94 MET A O 1
ATOM 766 N N . LYS A 1 95 ? 11.078 5.722 -11.623 1.00 93.88 95 LYS A N 1
ATOM 767 C CA . LYS A 1 95 ? 10.176 5.599 -10.462 1.00 93.88 95 LYS A CA 1
ATOM 768 C C . LYS A 1 95 ? 9.421 6.899 -10.165 1.00 93.88 95 LYS A C 1
ATOM 770 O O . LYS A 1 95 ? 8.271 6.855 -9.739 1.00 93.88 95 LYS A O 1
ATOM 775 N N . ASP A 1 96 ? 10.050 8.042 -10.434 1.00 94.50 96 ASP A N 1
ATOM 776 C CA . ASP A 1 96 ? 9.525 9.355 -10.069 1.00 94.50 96 ASP A CA 1
ATOM 777 C C . ASP A 1 96 ? 8.248 9.693 -10.841 1.00 94.50 96 ASP A C 1
ATOM 779 O O . ASP A 1 96 ? 7.422 10.430 -10.329 1.00 94.50 96 ASP A O 1
ATOM 783 N N . ALA A 1 97 ? 8.007 9.089 -12.011 1.00 93.75 97 ALA A N 1
ATOM 784 C CA . ALA A 1 97 ? 6.738 9.231 -12.731 1.00 93.75 97 ALA A CA 1
ATOM 785 C C . ALA A 1 97 ? 5.549 8.572 -11.997 1.00 93.75 97 ALA A C 1
ATOM 787 O O . ALA A 1 97 ? 4.392 8.888 -12.268 1.00 93.75 97 ALA A O 1
ATOM 788 N N . TYR A 1 98 ? 5.820 7.671 -11.046 1.00 95.62 98 TYR A N 1
ATOM 789 C CA . TYR A 1 98 ? 4.826 6.834 -10.367 1.00 95.62 98 TYR A CA 1
ATOM 790 C C . TYR A 1 98 ? 4.603 7.211 -8.895 1.00 95.62 98 TYR A C 1
ATOM 792 O O . TYR A 1 98 ? 3.908 6.490 -8.177 1.00 95.62 98 TYR A O 1
ATOM 800 N N . TRP A 1 99 ? 5.126 8.354 -8.438 1.00 94.00 99 TRP A N 1
ATOM 801 C CA . TRP A 1 99 ? 5.016 8.801 -7.042 1.00 94.00 99 TRP A CA 1
ATOM 802 C C . TRP A 1 99 ? 3.562 8.851 -6.539 1.00 94.00 99 TRP A C 1
ATOM 804 O O . TRP A 1 99 ? 3.253 8.375 -5.446 1.00 94.00 99 TRP A O 1
ATOM 814 N N . ASN A 1 100 ? 2.636 9.373 -7.354 1.00 93.00 100 ASN A N 1
ATOM 815 C CA . ASN A 1 100 ? 1.228 9.486 -6.971 1.00 93.00 100 ASN A CA 1
ATOM 816 C C . ASN A 1 100 ? 0.576 8.102 -6.865 1.00 93.00 100 ASN A C 1
ATOM 818 O O . ASN A 1 100 ? -0.213 7.838 -5.960 1.00 93.00 100 ASN A O 1
ATOM 822 N N . ARG A 1 101 ? 0.956 7.176 -7.753 1.00 93.69 101 ARG A N 1
ATOM 823 C CA . ARG A 1 101 ? 0.489 5.790 -7.704 1.00 93.69 101 ARG A CA 1
ATOM 824 C C . ARG A 1 101 ? 0.939 5.102 -6.416 1.00 93.69 101 ARG A C 1
ATOM 826 O O . ARG A 1 101 ? 0.151 4.385 -5.804 1.00 93.69 101 ARG A O 1
ATOM 833 N N . GLU A 1 102 ? 2.162 5.371 -5.966 1.00 94.50 102 GLU A N 1
ATOM 834 C CA . GLU A 1 102 ? 2.661 4.885 -4.681 1.00 94.50 102 GLU A CA 1
ATOM 835 C C . GLU A 1 102 ? 1.852 5.445 -3.497 1.00 94.50 102 GLU A C 1
ATOM 837 O O . GLU A 1 102 ? 1.458 4.685 -2.609 1.00 94.50 102 GLU A O 1
ATOM 842 N N . LEU A 1 103 ? 1.528 6.743 -3.495 1.00 93.06 103 LEU A N 1
ATOM 843 C CA . LEU A 1 103 ? 0.677 7.343 -2.458 1.00 93.06 103 LEU A CA 1
ATOM 844 C C . LEU A 1 103 ? -0.731 6.739 -2.438 1.00 93.06 103 LEU A C 1
ATOM 846 O O . LEU A 1 103 ? -1.248 6.423 -1.366 1.00 93.06 103 LEU A O 1
ATOM 850 N N . LEU A 1 104 ? -1.341 6.545 -3.610 1.00 91.12 104 LEU A N 1
ATOM 851 C CA . LEU A 1 104 ? -2.659 5.922 -3.740 1.00 91.12 104 LEU A CA 1
ATOM 852 C C . LEU A 1 104 ? -2.670 4.481 -3.229 1.00 91.12 104 LEU A C 1
ATOM 854 O O . LEU A 1 104 ? -3.643 4.079 -2.595 1.00 91.12 104 LEU A O 1
ATOM 858 N N . ALA A 1 105 ? -1.594 3.728 -3.460 1.00 92.31 105 ALA A N 1
ATOM 859 C CA . ALA A 1 105 ? -1.457 2.360 -2.975 1.00 92.31 105 ALA A CA 1
ATOM 860 C C . ALA A 1 105 ? -1.220 2.276 -1.464 1.00 92.31 105 ALA A C 1
ATOM 862 O O . ALA A 1 105 ? -1.728 1.368 -0.808 1.00 92.31 105 ALA A O 1
ATOM 863 N N . ARG A 1 106 ? -0.457 3.221 -0.900 1.00 92.00 106 ARG A N 1
ATOM 864 C CA . ARG A 1 106 ? -0.193 3.287 0.546 1.00 92.00 106 ARG A CA 1
ATOM 865 C C . ARG A 1 106 ? -1.423 3.733 1.328 1.00 92.00 106 ARG A C 1
ATOM 867 O O . ARG A 1 106 ? -1.647 3.246 2.433 1.00 92.00 106 ARG A O 1
ATOM 874 N N . LYS A 1 107 ? -2.217 4.635 0.755 1.00 90.12 107 LYS A N 1
ATOM 875 C CA . LYS A 1 107 ? -3.454 5.139 1.345 1.00 90.12 107 LYS A CA 1
ATOM 876 C C . LYS A 1 107 ? -4.471 4.015 1.574 1.00 90.12 107 LYS A C 1
ATOM 878 O O . LYS A 1 107 ? -4.547 3.041 0.827 1.00 90.12 107 LYS A O 1
ATOM 883 N N . THR A 1 108 ? -5.301 4.170 2.603 1.00 87.88 108 THR A N 1
ATOM 884 C CA . THR A 1 108 ? -6.473 3.306 2.802 1.00 87.88 108 THR A CA 1
ATOM 885 C C . THR A 1 108 ? -7.419 3.361 1.599 1.00 87.88 108 THR A C 1
ATOM 887 O O . THR A 1 108 ? -7.761 4.430 1.098 1.00 87.88 108 THR A O 1
ATOM 890 N N . GLN A 1 109 ? -7.865 2.193 1.130 1.00 86.69 109 GLN A N 1
ATOM 891 C CA . GLN A 1 109 ? -8.771 2.090 -0.027 1.00 86.69 109 GLN A CA 1
ATOM 892 C C . GLN A 1 109 ? -10.243 2.370 0.333 1.00 86.69 109 GLN A C 1
ATOM 894 O O . GLN A 1 109 ? -11.102 2.463 -0.544 1.00 86.69 109 GLN A O 1
ATOM 899 N N . ILE A 1 110 ? -10.503 2.556 1.626 1.00 79.62 110 ILE A N 1
ATOM 900 C CA . ILE A 1 110 ? -11.782 2.935 2.227 1.00 79.62 110 ILE A CA 1
ATOM 901 C C . ILE A 1 110 ? -11.927 4.466 2.180 1.00 79.62 110 ILE A C 1
ATOM 903 O O . ILE A 1 110 ? -10.939 5.197 2.069 1.00 79.62 110 ILE A O 1
ATOM 907 N N . ASN A 1 111 ? -13.156 4.989 2.206 1.00 71.38 111 ASN A N 1
ATOM 908 C CA . ASN A 1 111 ? -13.353 6.432 2.185 1.00 71.38 111 ASN A CA 1
ATOM 909 C C . ASN A 1 111 ? -12.802 7.035 3.496 1.00 71.38 111 ASN A C 1
ATOM 911 O O . ASN A 1 111 ? -13.219 6.612 4.569 1.00 71.38 111 ASN A O 1
ATOM 915 N N . PRO A 1 112 ? -11.910 8.043 3.463 1.00 60.06 112 PRO A N 1
ATOM 916 C CA . PRO A 1 112 ? -11.359 8.637 4.689 1.00 60.06 112 PRO A CA 1
ATOM 917 C C . PRO A 1 112 ? -12.424 9.267 5.594 1.00 60.06 112 PRO A C 1
ATOM 919 O O . PRO A 1 112 ? -12.203 9.453 6.786 1.00 60.06 112 PRO A O 1
ATOM 922 N N . TRP A 1 113 ? -13.579 9.602 5.016 1.00 64.12 113 TRP A N 1
ATOM 923 C CA . TRP A 1 113 ? -14.728 10.135 5.739 1.00 64.12 113 TRP A CA 1
ATOM 924 C C . TRP A 1 113 ? -15.656 9.051 6.292 1.00 64.12 113 TRP A C 1
ATOM 926 O O . TRP A 1 113 ? -16.702 9.384 6.846 1.00 64.12 113 TRP A O 1
ATOM 936 N N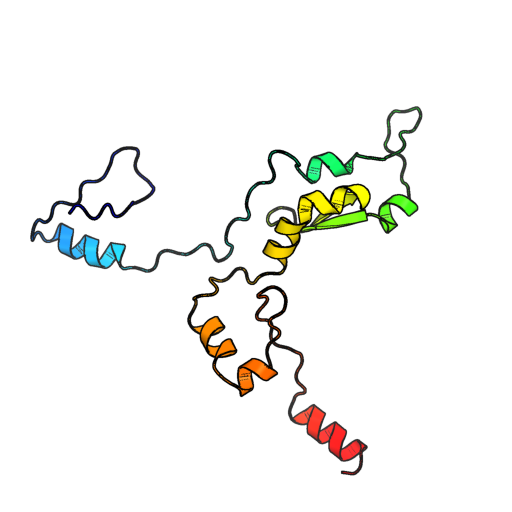 . ASP A 1 114 ? -15.295 7.774 6.151 1.00 74.94 114 ASP A N 1
ATOM 937 C CA . ASP A 1 114 ? -16.008 6.706 6.831 1.00 74.94 114 ASP A CA 1
ATOM 938 C C . ASP A 1 114 ? -15.845 6.855 8.342 1.00 74.94 114 ASP A C 1
ATOM 940 O O . ASP A 1 114 ? -14.768 7.154 8.870 1.00 74.94 114 ASP A O 1
ATOM 944 N N . LEU A 1 115 ? -16.960 6.633 9.036 1.00 69.75 115 LEU A N 1
ATOM 945 C CA . LEU A 1 115 ? -17.109 6.880 10.465 1.00 69.75 115 LEU A CA 1
ATOM 946 C C . LEU A 1 115 ? -16.047 6.144 11.305 1.00 69.75 115 LEU A C 1
ATOM 948 O O . LEU A 1 115 ? -15.651 6.640 12.353 1.00 69.75 115 LEU A O 1
ATOM 952 N N . ASP A 1 116 ? -15.564 4.982 10.852 1.00 77.75 116 ASP A N 1
ATOM 953 C CA . ASP A 1 116 ? -14.531 4.206 11.555 1.00 77.75 116 ASP A CA 1
ATOM 954 C C . ASP A 1 116 ? -13.145 4.873 11.520 1.00 77.75 116 ASP A C 1
ATOM 956 O O . ASP A 1 116 ? -12.479 4.984 12.548 1.00 77.75 116 ASP A O 1
ATOM 960 N N . MET A 1 117 ? -12.726 5.387 10.359 1.00 79.25 117 MET A N 1
ATOM 961 C CA . MET A 1 117 ? -11.430 6.068 10.194 1.00 79.25 117 MET A CA 1
ATOM 962 C C . MET A 1 117 ? -11.390 7.354 11.027 1.00 79.25 117 MET A C 1
ATOM 964 O O . MET A 1 117 ? -10.407 7.669 11.695 1.00 79.25 117 MET A O 1
ATOM 968 N N . GLN A 1 118 ? -12.513 8.065 11.022 1.00 83.19 118 GLN A N 1
ATOM 969 C CA . GLN A 1 118 ? -12.756 9.256 11.818 1.00 83.19 118 GLN A CA 1
ATOM 970 C C . GLN A 1 118 ? -12.656 8.990 13.326 1.00 83.19 118 GLN A C 1
ATOM 972 O O . GLN A 1 118 ? -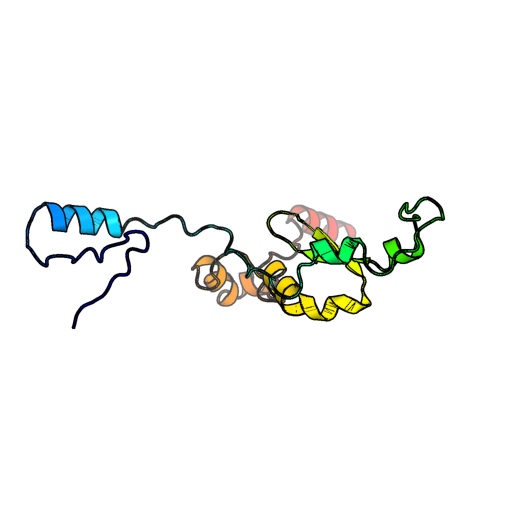11.953 9.708 14.037 1.00 83.19 118 GLN A O 1
ATOM 977 N N . LYS A 1 119 ? -13.290 7.915 13.813 1.00 87.44 119 LYS A N 1
ATOM 978 C CA . LYS A 1 119 ? -13.195 7.503 15.222 1.00 87.44 119 LYS A CA 1
ATOM 979 C C . LYS A 1 119 ? -11.750 7.269 15.654 1.00 87.44 119 LYS A C 1
ATOM 981 O O . LYS A 1 119 ? -11.356 7.770 16.701 1.00 87.44 119 LYS A O 1
ATOM 986 N N . ARG A 1 120 ? -10.948 6.588 14.826 1.00 87.25 120 ARG A N 1
ATOM 987 C CA . ARG A 1 120 ? -9.523 6.333 15.111 1.00 87.25 120 ARG A CA 1
ATOM 988 C C . ARG A 1 120 ? -8.705 7.612 15.260 1.00 87.25 120 ARG A C 1
ATOM 990 O O . ARG A 1 120 ? -7.759 7.637 16.034 1.00 87.25 120 ARG A O 1
ATOM 997 N N . ALA A 1 121 ? -9.050 8.662 14.517 1.00 85.75 121 ALA A N 1
ATOM 998 C CA . ALA A 1 121 ? -8.358 9.941 14.609 1.00 85.75 121 ALA A CA 1
ATOM 999 C C . ALA A 1 121 ? -8.740 10.720 15.878 1.00 85.75 121 ALA A C 1
ATOM 1001 O O . ALA A 1 121 ? -7.881 11.358 16.487 1.00 85.75 121 ALA A O 1
ATOM 1002 N N . TRP A 1 122 ? -10.009 10.686 16.294 1.00 88.19 122 TRP A N 1
ATOM 1003 C CA . TRP A 1 122 ? -10.488 11.495 17.421 1.00 88.19 122 TRP A CA 1
ATOM 1004 C C . TRP A 1 122 ? -10.312 10.845 18.790 1.00 88.19 122 TRP A C 1
ATOM 1006 O O . TRP A 1 122 ? -10.024 11.569 19.742 1.00 88.19 122 TRP A O 1
ATOM 1016 N N . ASP A 1 123 ? -10.411 9.522 18.888 1.00 93.94 123 ASP A N 1
ATOM 1017 C CA . ASP A 1 123 ? -10.176 8.788 20.131 1.00 93.94 123 ASP A CA 1
ATOM 1018 C C . ASP A 1 123 ? -8.671 8.694 20.431 1.00 93.94 123 ASP A C 1
ATOM 1020 O O . ASP A 1 123 ? -7.876 8.368 19.549 1.00 93.94 123 ASP A O 1
ATOM 1024 N N . LYS A 1 124 ? -8.271 9.019 21.666 1.00 93.88 124 LYS A N 1
ATOM 1025 C CA . LYS A 1 124 ? -6.862 9.038 22.076 1.00 93.88 124 LYS A CA 1
ATOM 1026 C C . LYS A 1 124 ? -6.261 7.636 22.037 1.00 93.88 124 LYS A C 1
ATOM 1028 O O . LYS A 1 124 ? -5.191 7.471 21.456 1.00 93.88 124 LYS A O 1
ATOM 1033 N N . ASP A 1 125 ? -6.959 6.651 22.595 1.00 92.69 125 ASP A N 1
ATOM 1034 C CA . ASP A 1 125 ? -6.432 5.291 22.707 1.00 92.69 125 ASP A CA 1
ATOM 1035 C C . ASP A 1 125 ? -6.231 4.712 21.302 1.00 92.69 125 ASP A C 1
ATOM 1037 O O . ASP A 1 125 ? -5.143 4.273 20.939 1.00 92.69 125 ASP A O 1
ATOM 1041 N N . LEU A 1 126 ? -7.235 4.856 20.431 1.00 92.62 126 LEU A N 1
ATOM 1042 C CA . LEU A 1 126 ? -7.134 4.404 19.042 1.00 92.62 126 LEU A CA 1
ATOM 1043 C C . LEU A 1 126 ? -6.062 5.150 18.240 1.00 92.62 126 LEU A C 1
ATOM 1045 O O . LEU A 1 126 ? -5.482 4.564 17.321 1.00 92.62 126 LEU A O 1
ATOM 1049 N N . ARG A 1 127 ? -5.797 6.423 18.550 1.00 92.69 127 ARG A N 1
ATOM 1050 C CA . ARG A 1 127 ? -4.761 7.212 17.875 1.00 92.69 127 ARG A CA 1
ATOM 1051 C C . ARG A 1 127 ? -3.366 6.696 18.205 1.00 92.69 127 ARG A C 1
ATOM 1053 O O . ARG A 1 127 ? -2.539 6.575 17.304 1.00 92.69 127 ARG A O 1
ATOM 1060 N N . ASP A 1 128 ? -3.109 6.343 19.457 1.00 92.31 128 ASP A N 1
ATOM 1061 C CA . ASP A 1 128 ? -1.811 5.798 19.856 1.00 92.31 128 ASP A CA 1
ATOM 1062 C C . ASP A 1 128 ? -1.572 4.425 19.194 1.00 92.31 128 ASP A C 1
ATOM 1064 O O . ASP A 1 128 ? -0.484 4.149 18.667 1.00 92.31 128 ASP A O 1
ATOM 1068 N N . GLU A 1 129 ? -2.635 3.622 19.085 1.00 94.31 129 GLU A N 1
ATOM 1069 C CA . GLU A 1 129 ? -2.642 2.302 18.446 1.00 94.31 129 GLU A CA 1
ATOM 1070 C C . GLU A 1 129 ? -2.583 2.310 16.915 1.00 94.31 129 GLU A C 1
ATOM 1072 O O . GLU A 1 129 ? -2.324 1.268 16.310 1.00 94.31 129 GLU A O 1
ATOM 1077 N N . THR A 1 130 ? -2.847 3.439 16.258 1.00 93.88 130 THR A N 1
ATOM 1078 C CA . THR A 1 130 ? -3.002 3.504 14.797 1.00 93.88 130 THR A CA 1
ATOM 1079 C C . THR A 1 130 ? -1.825 4.240 14.148 1.00 93.88 130 THR A C 1
ATOM 1081 O O . THR A 1 130 ? -1.317 5.241 14.652 1.00 93.88 130 THR A O 1
ATOM 1084 N N . ASP A 1 131 ? -1.335 3.717 13.026 1.00 94.12 131 ASP A N 1
ATOM 1085 C CA . ASP A 1 131 ? -0.436 4.411 12.102 1.00 94.12 131 ASP A CA 1
ATOM 1086 C C . ASP A 1 131 ? -1.263 5.332 11.194 1.00 94.12 131 ASP A C 1
ATOM 1088 O O . ASP A 1 131 ? -2.308 4.927 10.694 1.00 94.12 131 ASP A O 1
ATOM 1092 N N . PHE A 1 132 ? -0.807 6.567 10.984 1.00 91.62 132 PHE A N 1
ATOM 1093 C CA . PHE A 1 132 ? -1.475 7.560 10.130 1.00 91.62 132 PHE A CA 1
ATOM 1094 C C . PHE A 1 132 ? -0.631 7.957 8.913 1.00 91.62 132 PHE A C 1
ATOM 1096 O O . PHE A 1 132 ? -1.014 8.848 8.146 1.00 91.62 132 PHE A O 1
ATOM 1103 N N . GLN A 1 133 ? 0.509 7.297 8.702 1.00 93.25 133 GLN A N 1
ATOM 1104 C CA . GLN A 1 133 ? 1.419 7.608 7.611 1.00 93.25 133 GLN A CA 1
ATOM 1105 C C . GLN A 1 133 ? 0.731 7.429 6.247 1.00 93.25 133 GLN A C 1
ATOM 1107 O O . GLN A 1 133 ? 0.112 6.404 5.979 1.00 93.25 133 GLN A O 1
ATOM 1112 N N . TYR A 1 134 ? 0.821 8.434 5.369 1.00 90.31 134 TYR A N 1
ATOM 1113 C CA . TYR A 1 134 ? 0.167 8.451 4.045 1.00 90.31 134 TYR A CA 1
ATOM 1114 C C . TYR A 1 134 ? -1.354 8.195 4.062 1.00 90.31 134 TYR A C 1
ATOM 1116 O O . TYR A 1 134 ? -1.898 7.659 3.097 1.00 90.31 134 TYR A O 1
ATOM 1124 N N . LEU A 1 135 ? -2.058 8.563 5.143 1.00 88.69 135 LEU A N 1
ATOM 1125 C CA . LEU A 1 135 ? -3.484 8.238 5.337 1.00 88.69 135 LEU A CA 1
ATOM 1126 C C . LEU A 1 135 ? -3.752 6.716 5.343 1.00 88.69 135 LEU A C 1
ATOM 1128 O O . LEU A 1 135 ? -4.840 6.246 4.982 1.00 88.69 135 LEU A O 1
ATOM 1132 N N . ALA A 1 136 ? -2.745 5.933 5.731 1.00 87.12 136 ALA A N 1
ATOM 1133 C CA . ALA A 1 136 ? -2.822 4.495 5.910 1.00 87.12 136 ALA A CA 1
ATOM 1134 C C . ALA A 1 136 ? -3.189 4.179 7.368 1.00 87.12 136 ALA A C 1
ATOM 1136 O O . ALA A 1 136 ? -2.305 3.874 8.155 1.00 87.12 136 ALA A O 1
ATOM 1137 N N . PHE A 1 137 ? -4.476 4.255 7.726 1.00 89.62 137 PHE A N 1
ATOM 1138 C CA . PHE A 1 137 ? -5.009 3.978 9.072 1.00 89.62 137 PHE A CA 1
ATOM 1139 C C . PHE A 1 137 ? -4.874 2.494 9.462 1.00 89.62 137 PHE A C 1
ATOM 1141 O O . PHE A 1 137 ? -5.850 1.740 9.488 1.00 89.62 137 PHE A O 1
ATOM 1148 N N . ARG A 1 138 ? -3.647 2.046 9.715 1.00 90.62 138 ARG A N 1
ATOM 1149 C CA . ARG A 1 138 ? -3.314 0.648 10.014 1.00 90.62 138 ARG A CA 1
ATOM 1150 C C . ARG A 1 138 ? -3.066 0.494 11.504 1.00 90.62 138 ARG A C 1
ATOM 1152 O O . ARG A 1 138 ? -2.366 1.305 12.098 1.00 90.62 138 ARG A O 1
ATOM 1159 N N . LYS A 1 139 ? -3.618 -0.555 12.113 1.00 93.12 139 LYS A N 1
ATOM 1160 C CA . LYS A 1 139 ? -3.338 -0.852 13.519 1.00 93.12 139 LYS A CA 1
ATOM 1161 C C . LYS A 1 139 ? -1.858 -1.225 13.663 1.00 93.12 139 LYS A C 1
ATOM 1163 O O . LYS A 1 139 ? -1.364 -2.075 12.920 1.00 93.12 139 LYS A O 1
ATOM 1168 N N . LYS A 1 140 ? -1.158 -0.575 14.589 1.00 95.19 140 LYS A N 1
ATOM 1169 C CA . LYS A 1 140 ? 0.207 -0.932 14.976 1.00 95.19 140 LYS A CA 1
ATOM 1170 C C . LYS A 1 140 ? 0.198 -2.267 15.713 1.00 95.19 140 LYS A C 1
ATOM 1172 O O . LYS A 1 140 ? -0.837 -2.738 16.185 1.00 95.19 140 LYS A O 1
ATOM 1177 N N . PHE A 1 141 ? 1.371 -2.875 15.819 1.00 95.81 141 PHE A N 1
ATOM 1178 C CA . PHE A 1 141 ? 1.532 -4.050 16.658 1.00 95.81 141 PHE A CA 1
ATOM 1179 C C . PHE A 1 141 ? 1.198 -3.717 18.118 1.00 95.81 141 PHE A C 1
ATOM 1181 O O . PHE A 1 141 ? 1.572 -2.658 18.622 1.00 95.81 141 PHE A O 1
ATOM 1188 N N . GLN A 1 142 ? 0.514 -4.641 18.785 1.00 94.19 142 GLN A N 1
ATOM 1189 C CA . GLN A 1 142 ? 0.250 -4.586 20.213 1.00 94.19 142 GLN A CA 1
ATOM 1190 C C . GLN A 1 142 ? 0.487 -5.960 20.812 1.00 94.19 142 GLN A C 1
ATOM 1192 O O . GLN A 1 142 ? 0.000 -6.957 20.275 1.00 94.19 142 GLN A O 1
ATOM 1197 N N . PHE A 1 143 ? 1.188 -5.986 21.939 1.00 94.50 143 PHE A N 1
ATOM 1198 C CA . PHE A 1 143 ? 1.319 -7.200 22.724 1.00 94.50 143 PHE A CA 1
ATOM 1199 C C . PHE A 1 143 ? -0.040 -7.630 23.260 1.00 94.50 143 PHE A C 1
ATOM 1201 O O . PHE A 1 143 ? -0.861 -6.816 23.693 1.00 94.50 143 PHE A O 1
ATOM 1208 N N . SER A 1 144 ? -0.258 -8.936 23.264 1.00 95.69 144 SER A N 1
ATOM 1209 C CA . SER A 1 144 ? -1.355 -9.516 24.015 1.00 95.69 144 SER A CA 1
ATOM 1210 C C . SER A 1 144 ? -1.099 -9.384 25.518 1.00 95.69 144 SER A C 1
ATOM 1212 O O . SER A 1 144 ? 0.040 -9.325 25.980 1.00 95.69 144 SER A O 1
ATOM 1214 N N . VAL A 1 145 ? -2.171 -9.408 26.310 1.00 95.19 145 VAL A N 1
ATOM 1215 C CA . VAL A 1 145 ? -2.067 -9.354 27.778 1.00 95.19 145 VAL A CA 1
ATOM 1216 C C . VAL A 1 145 ? -1.188 -10.486 28.322 1.00 95.19 145 VAL A C 1
ATOM 1218 O O . VAL A 1 145 ? -0.426 -10.274 29.257 1.00 95.19 145 VAL A O 1
ATOM 1221 N N . ARG A 1 146 ? -1.247 -11.679 27.715 1.00 95.94 146 ARG A N 1
ATOM 1222 C CA . ARG A 1 146 ? -0.413 -12.821 28.119 1.00 95.94 146 ARG A CA 1
ATOM 1223 C C . ARG A 1 146 ? 1.070 -12.558 27.876 1.00 95.94 146 ARG A C 1
ATOM 1225 O O . ARG A 1 146 ? 1.861 -12.770 28.781 1.00 95.94 146 ARG A O 1
ATOM 1232 N N . GLU A 1 147 ? 1.432 -12.037 26.705 1.00 95.56 147 GLU A N 1
ATOM 1233 C CA . GLU A 1 147 ? 2.827 -11.695 26.396 1.00 95.56 147 GLU A CA 1
ATOM 1234 C C . GLU A 1 147 ? 3.372 -10.619 27.338 1.00 95.56 147 GLU A C 1
ATOM 1236 O O . GLU A 1 147 ? 4.520 -10.710 27.763 1.00 95.56 147 GLU A O 1
ATOM 1241 N N . LEU A 1 148 ? 2.543 -9.641 27.715 1.00 94.81 148 LEU A N 1
ATOM 1242 C CA . LEU A 1 148 ? 2.924 -8.619 28.692 1.00 94.81 148 LEU A CA 1
ATOM 1243 C C . LEU A 1 148 ? 3.172 -9.216 30.083 1.00 94.81 148 LEU A C 1
ATOM 1245 O O . LEU A 1 148 ? 4.148 -8.851 30.734 1.00 94.81 148 LEU A O 1
ATOM 1249 N N . LEU A 1 149 ? 2.325 -10.148 30.533 1.00 94.12 149 LEU A N 1
ATOM 1250 C CA . LEU A 1 149 ? 2.504 -10.844 31.813 1.00 94.12 149 LEU A CA 1
ATOM 1251 C C . LEU A 1 149 ? 3.753 -11.735 31.802 1.00 94.12 149 LEU A C 1
ATOM 1253 O O . LEU A 1 149 ? 4.543 -11.719 32.746 1.00 94.12 149 LEU A O 1
ATOM 1257 N N . ASP A 1 150 ? 3.974 -12.469 30.715 1.00 95.69 150 ASP A N 1
ATOM 1258 C CA . ASP A 1 150 ? 5.163 -13.303 30.541 1.00 95.69 150 ASP A CA 1
ATOM 1259 C C . ASP A 1 150 ? 6.442 -12.455 30.477 1.00 95.69 150 ASP A C 1
ATOM 1261 O O . ASP A 1 150 ? 7.499 -12.866 30.957 1.00 95.69 150 ASP A O 1
ATOM 1265 N N . GLN A 1 151 ? 6.371 -11.253 29.903 1.00 94.81 151 GLN A N 1
ATOM 1266 C CA . GLN A 1 151 ? 7.492 -10.320 29.887 1.00 94.81 151 GLN A CA 1
ATOM 1267 C C . GLN A 1 151 ? 7.761 -9.728 31.277 1.00 94.81 151 GLN A C 1
ATOM 1269 O O . GLN A 1 151 ? 8.907 -9.743 31.721 1.00 94.81 151 GLN A O 1
ATOM 1274 N N . ALA A 1 152 ? 6.728 -9.276 31.991 1.00 93.81 152 ALA A N 1
ATOM 1275 C CA . ALA A 1 152 ? 6.866 -8.731 33.343 1.00 93.81 152 ALA A CA 1
ATOM 1276 C C . ALA A 1 152 ? 7.466 -9.765 34.314 1.00 93.81 152 ALA A C 1
ATOM 1278 O O . ALA A 1 152 ? 8.443 -9.491 35.015 1.00 93.81 152 ALA A O 1
ATOM 1279 N N . THR A 1 153 ? 6.968 -11.007 34.257 1.00 93.38 153 THR A N 1
ATOM 1280 C CA . THR A 1 153 ? 7.499 -12.121 35.058 1.00 93.38 153 THR A CA 1
ATOM 1281 C C . THR A 1 153 ? 8.959 -12.444 34.727 1.00 93.38 153 THR A C 1
ATOM 1283 O O . THR A 1 153 ? 9.749 -12.676 35.645 1.00 93.38 153 THR A O 1
ATOM 1286 N N . LYS A 1 154 ? 9.362 -12.406 33.447 1.00 93.06 154 LYS A N 1
ATOM 1287 C CA . LYS A 1 154 ? 10.772 -12.564 33.036 1.00 93.06 154 LYS A CA 1
ATOM 1288 C C . LYS A 1 154 ? 11.663 -11.429 33.539 1.00 93.06 154 LYS A C 1
ATOM 1290 O O . LYS A 1 154 ? 12.786 -11.687 33.967 1.00 93.06 154 LYS A O 1
ATOM 1295 N N . GLU A 1 155 ? 11.172 -10.195 33.501 1.00 93.75 155 GLU A N 1
ATOM 1296 C CA . GLU A 1 155 ? 11.902 -9.002 33.947 1.00 93.75 155 GLU A CA 1
ATOM 1297 C C . GLU A 1 155 ? 11.933 -8.841 35.479 1.00 93.75 155 GLU A C 1
ATOM 1299 O O . GLU A 1 155 ? 12.647 -7.972 35.982 1.00 93.75 155 GLU A O 1
ATOM 1304 N N . ARG A 1 156 ? 11.225 -9.706 36.227 1.00 82.44 156 ARG A N 1
ATOM 1305 C CA . ARG A 1 156 ? 11.083 -9.662 37.696 1.00 82.44 156 ARG A CA 1
ATOM 1306 C C . ARG A 1 156 ? 10.562 -8.308 38.200 1.00 82.44 156 ARG A C 1
ATOM 1308 O O . ARG A 1 156 ? 11.043 -7.798 39.213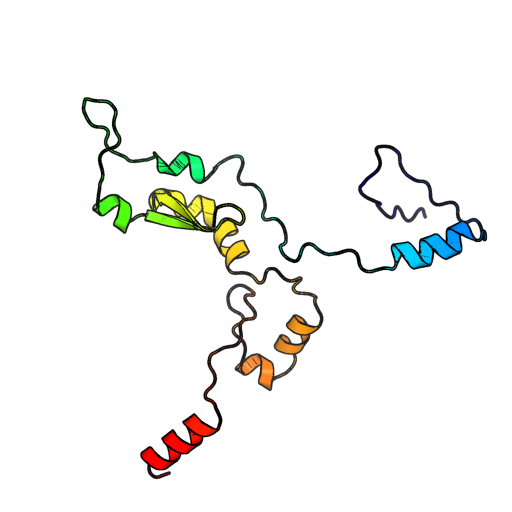 1.00 82.44 156 ARG A O 1
ATOM 1315 N N . ARG A 1 157 ? 9.604 -7.733 37.475 1.00 70.31 157 ARG A N 1
ATOM 1316 C CA . ARG A 1 157 ? 8.864 -6.517 37.835 1.00 70.31 157 ARG A CA 1
ATOM 1317 C C . ARG A 1 157 ? 7.394 -6.858 38.011 1.00 70.31 157 ARG A C 1
ATOM 1319 O O . ARG A 1 157 ? 6.795 -6.288 38.944 1.00 70.31 157 ARG A O 1
#